Protein AF-A0A970EYP2-F1 (afdb_monomer)

Secondary structure (DSSP, 8-state):
-HHHHHHHHHHH--HHHHHHHHHHTT----HHHHHHHHHHHHHHHHHHHHS--HHHHHHHHHHS-HHHHHHHHHHHHHHHHHHHHT-

Mean predicted aligned error: 3.69 Å

Radius of gyration: 12.87 Å; Cα contacts (8 Å, |Δi|>4): 42; c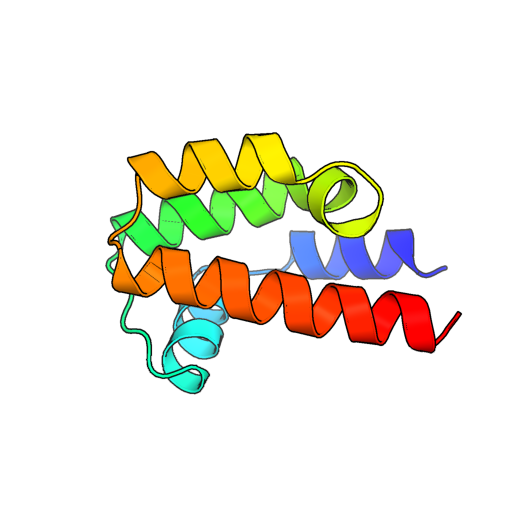hains: 1; bounding box: 29×26×33 Å

Solvent-accessible surface area (backbone atoms only — not comparable to full-atom values): 5115 Å² total; per-residue (Å²): 116,66,68,61,54,51,50,54,50,51,70,69,58,53,71,65,56,53,50,54,52,36,46,78,71,76,38,88,71,51,75,68,51,44,51,57,52,50,52,47,46,69,75,40,44,67,39,58,75,78,51,79,39,62,68,58,53,56,55,44,54,78,73,39,56,68,71,60,37,53,49,51,53,54,50,50,51,57,50,50,53,52,54,64,75,74,111

Sequence (87 aa):
MNEFLIKEYINNLSYEDVISFASNQGITLTNEETEIIYDNIKNNWRTIL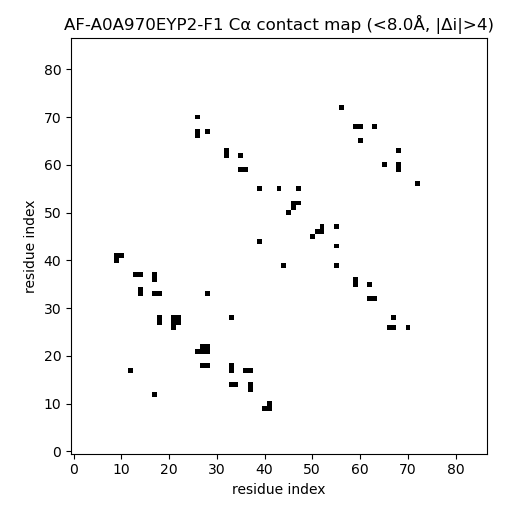YGNARGILDDLKSKLKPATYNKIEELYVSFKDKFNNHL

Foldseek 3Di:
DPVVVLLVCLVPDDLVNQQVVCVVLVDHDDPQLSVLVNVCCNPPVCCLQPHPCPVVLVVSCVRDDPVSSVSVVVVSVVVNVVVVVVD

Structure (mmCIF, N/CA/C/O backbone):
data_AF-A0A970EYP2-F1
#
_entry.id   AF-A0A970EYP2-F1
#
loop_
_atom_site.group_PDB
_atom_site.id
_atom_site.type_symbol
_atom_site.label_atom_id
_atom_site.label_alt_id
_atom_site.label_comp_id
_atom_site.label_asym_id
_atom_site.label_entity_id
_atom_site.label_seq_id
_atom_site.pdbx_PDB_ins_code
_atom_site.Cartn_x
_atom_site.Cartn_y
_atom_site.Cartn_z
_atom_site.occupancy
_atom_site.B_iso_or_equiv
_atom_site.auth_seq_id
_atom_site.auth_comp_id
_atom_site.auth_asym_id
_atom_site.auth_atom_id
_atom_site.pdbx_PDB_model_num
ATOM 1 N N . MET A 1 1 ? 15.377 8.477 -16.236 1.00 55.47 1 MET A N 1
ATOM 2 C CA . MET A 1 1 ? 14.272 9.460 -16.184 1.00 55.47 1 MET A CA 1
ATOM 3 C C . MET A 1 1 ? 13.127 8.971 -15.292 1.00 55.47 1 MET A C 1
ATOM 5 O O . MET A 1 1 ?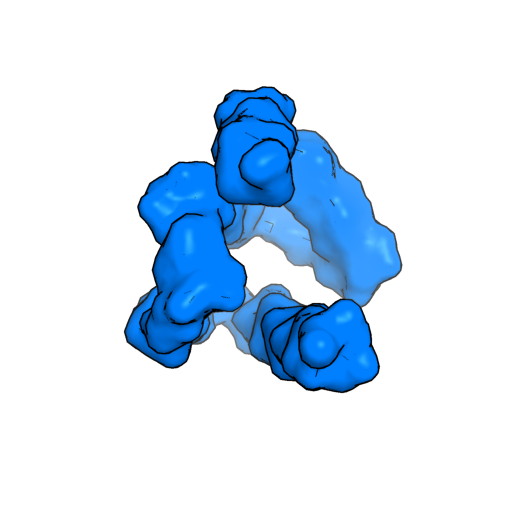 12.783 9.675 -14.356 1.00 55.47 1 MET A O 1
ATOM 9 N N . ASN A 1 2 ? 12.598 7.758 -15.510 1.00 75.25 2 ASN A N 1
ATOM 10 C CA . ASN A 1 2 ? 11.400 7.261 -14.810 1.00 75.25 2 ASN A CA 1
ATOM 11 C C . ASN A 1 2 ? 11.557 7.076 -13.290 1.00 75.25 2 ASN A C 1
ATOM 13 O O . ASN A 1 2 ? 10.676 7.483 -12.545 1.00 75.25 2 ASN A O 1
ATOM 17 N N . GLU A 1 3 ? 12.671 6.520 -12.807 1.00 86.69 3 GLU A N 1
ATOM 18 C CA . GLU A 1 3 ? 12.831 6.221 -11.371 1.00 86.69 3 GLU A CA 1
ATOM 19 C C . GLU A 1 3 ? 12.892 7.483 -10.493 1.00 86.69 3 GLU A C 1
ATOM 21 O O . GLU A 1 3 ? 12.322 7.498 -9.406 1.00 86.69 3 GLU A O 1
ATOM 26 N N . PHE A 1 4 ? 13.518 8.562 -10.979 1.00 90.81 4 PHE A N 1
ATOM 27 C CA . PHE A 1 4 ? 13.552 9.847 -10.273 1.00 90.81 4 PHE A CA 1
ATOM 28 C C . PHE A 1 4 ? 12.149 10.447 -10.137 1.00 90.81 4 PHE A C 1
ATOM 30 O O . PHE A 1 4 ? 11.755 10.826 -9.042 1.00 90.81 4 PHE A O 1
ATOM 37 N N . LEU A 1 5 ? 11.372 10.464 -11.226 1.00 92.12 5 LEU A N 1
ATOM 38 C CA . LEU A 1 5 ? 9.999 10.977 -11.212 1.00 92.12 5 LEU A CA 1
ATOM 39 C C . LEU A 1 5 ? 9.089 10.148 -10.297 1.00 92.12 5 LEU A C 1
ATOM 41 O O . LEU A 1 5 ? 8.304 10.715 -9.544 1.00 92.12 5 LEU A O 1
ATOM 45 N N . ILE A 1 6 ? 9.229 8.819 -10.318 1.00 91.38 6 ILE A N 1
ATOM 46 C CA . ILE A 1 6 ? 8.499 7.923 -9.410 1.00 91.38 6 ILE A CA 1
ATOM 47 C C . ILE A 1 6 ? 8.875 8.218 -7.956 1.00 91.38 6 ILE A C 1
ATOM 49 O O . ILE A 1 6 ? 7.992 8.352 -7.114 1.00 91.38 6 ILE A O 1
ATOM 53 N N . LYS A 1 7 ? 10.170 8.361 -7.656 1.00 93.56 7 LYS A N 1
ATOM 54 C CA . LYS A 1 7 ? 10.635 8.686 -6.306 1.00 93.56 7 LYS A CA 1
ATOM 55 C C . LYS A 1 7 ? 10.081 10.029 -5.829 1.00 93.56 7 LYS A C 1
ATOM 57 O O . LYS A 1 7 ? 9.593 10.101 -4.710 1.00 93.56 7 LYS A O 1
ATOM 62 N N . GLU A 1 8 ? 10.114 11.064 -6.665 1.00 95.25 8 GLU A N 1
ATOM 63 C CA . GLU A 1 8 ? 9.567 12.383 -6.323 1.00 95.25 8 GLU A CA 1
ATOM 64 C C . GLU A 1 8 ? 8.051 12.347 -6.113 1.00 95.25 8 GLU A C 1
ATOM 66 O O . GLU A 1 8 ? 7.543 12.956 -5.172 1.00 95.25 8 GLU A O 1
ATOM 71 N N . TYR A 1 9 ? 7.322 11.585 -6.929 1.00 94.25 9 TYR A N 1
ATOM 72 C CA . TYR A 1 9 ? 5.894 11.362 -6.715 1.00 94.25 9 TYR A CA 1
ATOM 73 C C . TYR A 1 9 ? 5.635 10.694 -5.360 1.00 94.25 9 TYR A C 1
ATOM 75 O O . TYR A 1 9 ? 4.814 11.160 -4.576 1.00 94.25 9 TYR A O 1
ATOM 83 N N . ILE A 1 10 ? 6.392 9.644 -5.038 1.00 94.88 10 ILE A N 1
ATOM 84 C CA . ILE A 1 10 ? 6.262 8.925 -3.769 1.00 94.88 10 ILE A CA 1
ATOM 85 C C . ILE A 1 10 ? 6.662 9.805 -2.592 1.00 94.88 10 ILE A C 1
ATOM 87 O O . ILE A 1 10 ? 6.000 9.765 -1.563 1.00 94.88 10 ILE A O 1
ATOM 91 N N . ASN A 1 11 ? 7.690 10.642 -2.722 1.00 94.81 11 ASN A N 1
ATOM 92 C CA . ASN A 1 11 ? 8.078 11.596 -1.685 1.00 94.81 11 ASN A CA 1
ATOM 93 C C . ASN A 1 11 ? 6.924 12.550 -1.347 1.00 94.81 11 ASN A C 1
ATOM 95 O O . ASN A 1 11 ? 6.680 12.790 -0.166 1.00 94.81 11 ASN A O 1
ATOM 99 N N . ASN A 1 12 ? 6.170 12.998 -2.353 1.00 96.44 12 ASN A N 1
ATOM 100 C CA . ASN A 1 12 ? 5.040 13.914 -2.189 1.00 96.44 12 ASN A CA 1
ATOM 101 C C . ASN A 1 12 ? 3.695 13.228 -1.898 1.00 96.44 12 ASN A C 1
ATOM 103 O O . ASN A 1 12 ? 2.734 13.919 -1.576 1.00 96.44 12 ASN A O 1
ATOM 107 N N . LEU A 1 13 ? 3.618 11.895 -1.984 1.00 96.75 13 LEU A N 1
ATOM 108 C CA . LEU A 1 13 ? 2.407 11.138 -1.664 1.00 96.75 13 LEU A CA 1
ATOM 109 C C . LEU A 1 13 ? 1.954 11.430 -0.227 1.00 96.75 13 LEU A C 1
ATOM 111 O O . LEU A 1 13 ? 2.781 11.396 0.692 1.00 96.75 13 LEU A O 1
ATOM 115 N N . SER A 1 14 ? 0.654 11.652 -0.047 1.00 97.38 14 SER A N 1
ATOM 116 C CA . SER A 1 14 ? -0.014 11.874 1.238 1.00 97.38 14 SER A CA 1
ATOM 117 C C . SER A 1 14 ? -0.950 10.715 1.614 1.00 97.38 14 SER A C 1
ATOM 119 O O . SER A 1 14 ? -1.273 9.855 0.791 1.00 97.38 14 SER A O 1
ATOM 121 N N . TYR A 1 15 ? -1.426 10.691 2.863 1.00 97.38 15 TYR A N 1
ATOM 122 C CA . TYR A 1 15 ? -2.463 9.741 3.288 1.00 97.38 15 TYR A CA 1
ATOM 123 C C . TYR A 1 15 ? -3.784 9.944 2.531 1.00 97.38 15 TYR A C 1
ATOM 125 O O . TYR A 1 15 ? -4.460 8.971 2.202 1.00 97.38 15 TYR A O 1
ATOM 133 N N . GLU A 1 16 ? -4.138 11.193 2.217 1.00 97.06 16 GLU A N 1
ATOM 134 C CA . GLU A 1 16 ? -5.361 11.527 1.478 1.00 97.06 16 GLU A CA 1
ATOM 135 C C . GLU A 1 16 ? -5.340 10.954 0.061 1.00 97.06 16 GLU A C 1
ATOM 137 O O . GLU A 1 16 ? -6.373 10.483 -0.415 1.00 97.06 16 GLU A O 1
A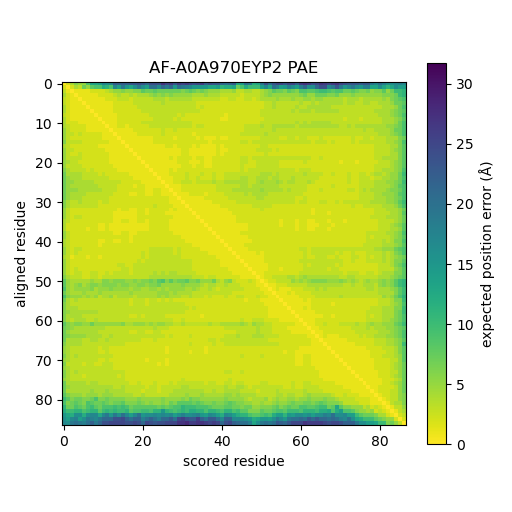TOM 142 N N . ASP A 1 17 ? -4.172 10.911 -0.586 1.00 97.31 17 ASP A N 1
ATOM 143 C CA . ASP A 1 17 ? -4.010 10.277 -1.898 1.00 97.31 17 ASP A CA 1
ATOM 144 C C . ASP A 1 17 ? -4.308 8.774 -1.826 1.00 97.31 17 ASP A C 1
ATOM 146 O O . ASP A 1 17 ? -5.024 8.236 -2.673 1.00 97.31 17 ASP A O 1
ATOM 150 N N . VAL A 1 18 ? -3.811 8.096 -0.783 1.00 96.62 18 VAL A N 1
ATOM 151 C CA . VAL A 1 18 ? -4.051 6.661 -0.553 1.00 96.62 18 VAL A CA 1
ATOM 152 C C . VAL A 1 18 ? -5.535 6.396 -0.298 1.00 96.62 18 VAL A C 1
ATOM 154 O O . VAL A 1 18 ? -6.120 5.509 -0.925 1.00 96.62 18 VAL A O 1
ATOM 157 N N . ILE A 1 19 ? -6.165 7.191 0.570 1.00 97.44 19 ILE A N 1
ATOM 158 C CA . ILE A 1 19 ? -7.595 7.077 0.890 1.00 97.44 19 ILE A CA 1
ATOM 159 C C . ILE A 1 19 ? -8.448 7.337 -0.355 1.00 97.44 19 ILE A C 1
ATOM 161 O O . ILE A 1 19 ? -9.353 6.559 -0.661 1.00 97.44 19 ILE A O 1
ATOM 165 N N . SER A 1 20 ? -8.149 8.406 -1.093 1.00 97.44 20 SER A N 1
ATOM 166 C CA . SER A 1 20 ? -8.894 8.797 -2.292 1.00 97.44 20 SER A CA 1
ATOM 167 C C . SER A 1 20 ? -8.782 7.735 -3.378 1.00 97.44 20 SER A C 1
ATOM 169 O O . SER A 1 20 ? -9.784 7.358 -3.989 1.00 97.44 20 SER A O 1
ATOM 171 N N . PHE A 1 21 ? -7.580 7.192 -3.587 1.00 96.56 21 PHE A N 1
ATOM 172 C CA . PHE A 1 21 ? -7.378 6.098 -4.525 1.00 96.56 21 PHE A CA 1
ATOM 173 C C . PHE A 1 21 ? -8.163 4.848 -4.115 1.00 96.56 21 PHE A C 1
ATOM 175 O O . PHE A 1 21 ? -8.881 4.291 -4.942 1.00 96.56 21 PHE A O 1
ATOM 182 N N . ALA A 1 22 ? -8.086 4.428 -2.849 1.00 96.00 22 ALA A N 1
ATOM 183 C CA . ALA A 1 22 ? -8.821 3.264 -2.357 1.00 96.00 22 ALA A CA 1
ATOM 184 C C . ALA A 1 22 ? -10.344 3.437 -2.486 1.00 96.00 22 ALA A C 1
ATOM 186 O O . ALA A 1 22 ? -11.029 2.522 -2.949 1.00 96.00 22 ALA A O 1
ATOM 187 N N . SER A 1 23 ? -10.857 4.630 -2.176 1.00 96.31 23 SER A N 1
ATOM 188 C CA . SER A 1 23 ? -12.274 4.976 -2.323 1.00 96.31 23 SER A CA 1
ATOM 189 C C . SER A 1 23 ? -12.745 4.842 -3.775 1.00 96.31 23 SER A C 1
ATOM 191 O O . SER A 1 23 ? -13.766 4.209 -4.043 1.00 96.31 23 SER A O 1
ATOM 193 N N . ASN A 1 24 ? -11.943 5.313 -4.738 1.00 96.56 24 ASN A N 1
ATOM 194 C CA . ASN A 1 24 ? -12.219 5.146 -6.171 1.00 9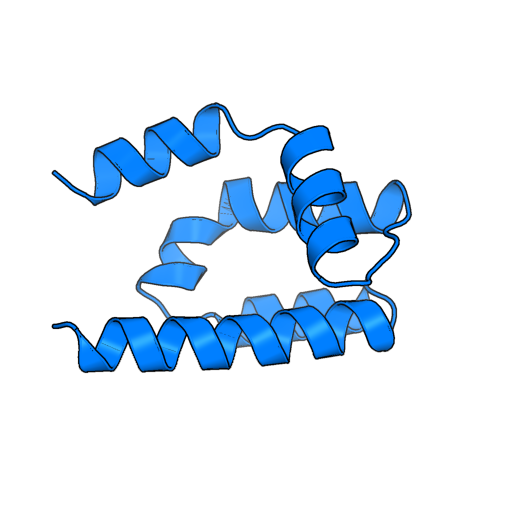6.56 24 ASN A CA 1
ATOM 195 C C . ASN A 1 24 ? -12.223 3.674 -6.624 1.00 96.56 24 ASN A C 1
ATOM 197 O O . ASN A 1 24 ? -12.810 3.347 -7.653 1.00 96.56 24 ASN A O 1
ATOM 201 N N . GLN A 1 25 ? -11.584 2.782 -5.863 1.00 94.50 25 GLN A N 1
ATOM 202 C CA . GLN A 1 25 ? -11.592 1.332 -6.080 1.00 94.50 25 GLN A CA 1
ATOM 203 C C . GLN A 1 25 ? -12.696 0.610 -5.286 1.00 94.50 25 GLN A C 1
ATOM 205 O O . GLN A 1 25 ? -12.756 -0.621 -5.303 1.00 94.50 25 GLN A O 1
ATOM 210 N N . GLY A 1 26 ? -13.567 1.354 -4.598 1.00 94.62 26 GLY A N 1
ATOM 211 C CA . GLY A 1 26 ? -14.663 0.816 -3.793 1.00 94.62 26 GLY A CA 1
ATOM 212 C C . GLY A 1 26 ? -14.238 0.277 -2.425 1.00 94.62 26 GLY A C 1
ATOM 213 O O . GLY A 1 26 ? -14.975 -0.512 -1.837 1.00 94.62 26 GLY A O 1
ATOM 214 N N . ILE A 1 27 ? -13.064 0.668 -1.916 1.00 96.50 27 ILE A N 1
ATOM 215 C CA . ILE A 1 27 ? -12.551 0.248 -0.607 1.00 96.50 27 ILE A CA 1
ATOM 216 C C . ILE A 1 27 ? -12.511 1.438 0.349 1.00 96.50 27 ILE A C 1
ATOM 218 O O . ILE A 1 27 ? -11.890 2.462 0.073 1.00 96.50 27 ILE A O 1
ATOM 222 N N . THR A 1 28 ? -13.125 1.276 1.518 1.00 95.75 28 THR A N 1
ATOM 223 C CA . THR A 1 28 ? -12.993 2.223 2.629 1.00 95.75 28 THR A CA 1
ATOM 224 C C . THR A 1 28 ? -11.922 1.726 3.592 1.00 95.75 28 THR A C 1
ATOM 226 O O . THR A 1 28 ? -12.108 0.707 4.259 1.00 95.75 28 THR A O 1
ATOM 229 N N . LEU A 1 29 ? -10.806 2.449 3.662 1.00 95.00 29 LEU A N 1
ATOM 230 C CA . LEU A 1 29 ? -9.701 2.148 4.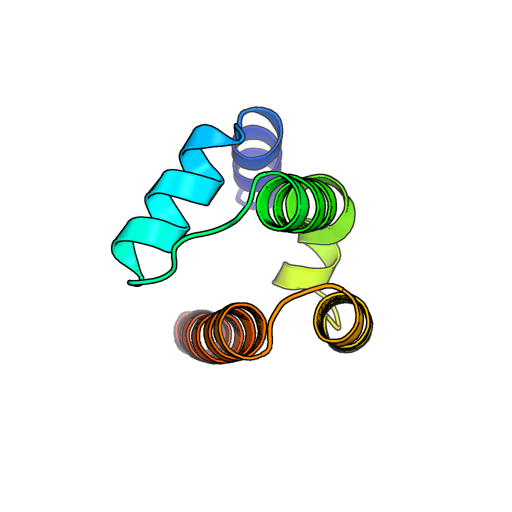570 1.00 95.00 29 LEU A CA 1
ATOM 231 C C . LEU A 1 29 ? -9.973 2.706 5.970 1.00 95.00 29 LEU A C 1
ATOM 233 O O . LEU A 1 29 ? -10.573 3.770 6.120 1.00 95.00 29 LEU A O 1
ATOM 237 N N . THR A 1 30 ? -9.496 2.011 7.002 1.00 96.06 30 THR A N 1
ATOM 238 C CA . THR A 1 30 ? -9.331 2.618 8.331 1.00 96.06 30 THR A CA 1
ATOM 239 C C . THR A 1 30 ? -8.056 3.455 8.374 1.00 96.06 30 THR A C 1
ATOM 241 O O . THR A 1 30 ? -7.191 3.334 7.505 1.00 96.06 30 THR A O 1
ATOM 244 N N . ASN A 1 31 ? -7.905 4.272 9.417 1.00 95.75 31 ASN A N 1
ATOM 245 C CA . ASN A 1 31 ? -6.668 5.024 9.646 1.00 95.75 31 ASN A CA 1
ATOM 246 C C . ASN A 1 31 ? -5.451 4.089 9.745 1.00 95.75 31 ASN A C 1
ATOM 248 O O . ASN A 1 31 ? -4.433 4.352 9.118 1.00 95.75 31 ASN A O 1
ATOM 252 N N . GLU A 1 32 ? -5.594 2.963 10.449 1.00 96.19 32 GLU A N 1
ATOM 253 C CA . GLU A 1 32 ? -4.539 1.953 10.596 1.00 96.19 32 GLU A CA 1
ATOM 254 C C . GLU A 1 32 ? -4.186 1.287 9.255 1.00 96.19 32 GLU A C 1
ATOM 256 O O . GLU A 1 32 ? -3.017 1.220 8.886 1.00 96.19 32 GLU A O 1
ATOM 261 N N . GLU A 1 33 ? -5.185 0.858 8.470 1.00 95.88 33 GLU A N 1
ATOM 262 C CA . GLU A 1 33 ? -4.941 0.283 7.137 1.00 95.88 33 GLU A CA 1
ATOM 263 C C . GLU A 1 33 ? -4.272 1.309 6.206 1.00 95.88 33 GLU A C 1
ATOM 265 O O . GLU A 1 33 ? -3.384 0.958 5.430 1.00 95.88 33 GLU A O 1
ATOM 270 N N . THR A 1 34 ? -4.664 2.581 6.310 1.00 97.19 34 THR A N 1
ATOM 271 C CA . THR A 1 34 ? -4.082 3.678 5.526 1.00 97.19 34 THR A CA 1
ATOM 272 C C . THR A 1 34 ? -2.609 3.881 5.862 1.00 97.19 34 THR A C 1
ATOM 274 O O . THR A 1 34 ? -1.795 3.969 4.945 1.00 97.19 34 THR A O 1
ATOM 277 N N . GLU A 1 35 ? -2.259 3.919 7.149 1.00 97.75 35 GLU A N 1
ATOM 278 C CA . GLU A 1 35 ? -0.878 4.077 7.615 1.00 97.75 35 GLU A CA 1
ATOM 279 C C . GLU A 1 35 ? 0.001 2.912 7.141 1.00 97.75 35 GLU A C 1
ATOM 281 O O . GLU A 1 35 ? 1.029 3.127 6.499 1.00 97.75 35 GLU A O 1
ATOM 286 N N . ILE A 1 36 ? -0.469 1.673 7.319 1.00 97.19 36 ILE A N 1
ATOM 287 C CA . ILE A 1 36 ? 0.245 0.464 6.883 1.00 97.19 36 ILE A CA 1
ATOM 288 C C . ILE A 1 36 ? 0.512 0.476 5.372 1.00 97.19 36 ILE A C 1
ATOM 290 O O . ILE A 1 36 ? 1.614 0.134 4.927 1.00 97.19 36 ILE A O 1
ATOM 294 N N . ILE A 1 37 ? -0.493 0.831 4.565 1.00 96.56 37 ILE A N 1
ATOM 295 C CA . ILE A 1 37 ? -0.368 0.873 3.103 1.00 96.56 37 ILE A CA 1
ATOM 296 C C . ILE A 1 37 ? 0.585 1.995 2.688 1.00 96.56 37 ILE A C 1
ATOM 298 O O . ILE A 1 37 ? 1.484 1.768 1.876 1.00 96.56 37 ILE A O 1
ATOM 302 N N . TYR A 1 38 ? 0.413 3.185 3.258 1.00 97.56 38 TYR A N 1
ATOM 303 C CA . TYR A 1 38 ? 1.248 4.347 2.981 1.00 97.56 38 TYR A CA 1
ATOM 304 C C . TYR A 1 38 ? 2.727 4.065 3.267 1.00 97.56 38 TYR A C 1
ATOM 306 O O . TYR A 1 38 ? 3.575 4.285 2.397 1.00 97.56 38 TYR A O 1
ATOM 314 N N . ASP A 1 39 ? 3.034 3.497 4.433 1.00 96.88 39 ASP A N 1
ATOM 315 C CA . ASP A 1 39 ? 4.401 3.162 4.827 1.00 96.88 39 ASP A CA 1
ATOM 316 C C . ASP A 1 39 ? 5.017 2.115 3.905 1.00 96.88 39 ASP A C 1
ATOM 318 O O . ASP A 1 39 ? 6.187 2.215 3.523 1.00 96.88 39 ASP A O 1
ATOM 322 N N . ASN A 1 40 ? 4.231 1.121 3.488 1.00 96.00 40 ASN A N 1
ATOM 323 C CA . ASN A 1 40 ? 4.696 0.129 2.528 1.00 96.00 40 ASN A CA 1
ATOM 324 C C . ASN A 1 40 ? 4.995 0.745 1.160 1.00 96.00 40 ASN A C 1
ATOM 326 O O . ASN A 1 40 ? 6.000 0.389 0.547 1.00 96.00 40 ASN A O 1
ATOM 330 N N . ILE A 1 41 ? 4.184 1.692 0.687 1.00 95.31 41 ILE A N 1
ATOM 331 C CA . ILE A 1 41 ? 4.467 2.405 -0.563 1.00 95.31 41 ILE A CA 1
ATOM 332 C C . ILE A 1 41 ? 5.758 3.217 -0.412 1.00 95.31 41 ILE A C 1
ATOM 334 O O . ILE A 1 41 ? 6.682 3.048 -1.205 1.00 95.31 41 ILE A O 1
ATOM 338 N N . LYS A 1 42 ? 5.873 4.046 0.631 1.00 95.62 42 LYS A N 1
ATOM 339 C CA . LYS A 1 42 ? 7.039 4.920 0.855 1.00 95.62 42 LYS A CA 1
ATOM 340 C C . LYS A 1 42 ? 8.347 4.142 0.953 1.00 95.62 42 LYS A C 1
ATOM 342 O O . LYS A 1 42 ? 9.341 4.544 0.348 1.00 95.62 42 LYS A O 1
ATOM 347 N N . ASN A 1 43 ? 8.343 3.024 1.673 1.00 96.12 43 ASN A N 1
ATOM 348 C CA . ASN A 1 43 ? 9.566 2.289 1.983 1.00 96.12 43 ASN A CA 1
ATOM 349 C C . ASN A 1 43 ? 9.897 1.201 0.954 1.00 96.12 43 ASN A C 1
ATOM 351 O O . ASN A 1 43 ? 11.072 0.924 0.718 1.00 96.12 43 ASN A O 1
ATOM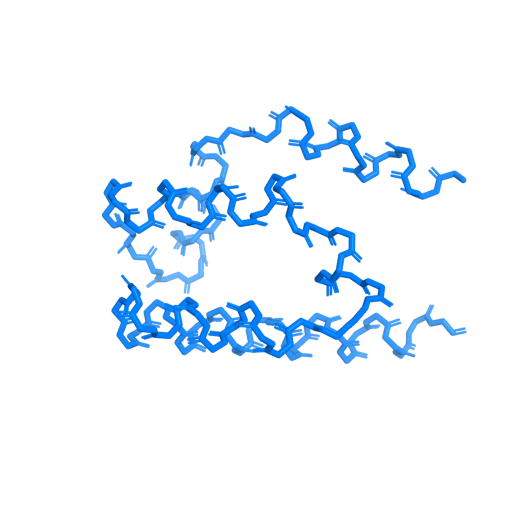 355 N N . ASN A 1 44 ? 8.889 0.608 0.305 1.00 95.50 44 ASN A N 1
ATOM 356 C CA . ASN A 1 44 ? 9.078 -0.596 -0.507 1.00 95.50 44 ASN A CA 1
ATOM 357 C C . ASN A 1 44 ? 8.769 -0.423 -2.003 1.00 95.50 44 ASN A C 1
ATOM 359 O O . ASN A 1 44 ? 8.894 -1.394 -2.754 1.00 95.50 44 ASN A O 1
ATOM 363 N N . TRP A 1 45 ? 8.418 0.778 -2.479 1.00 93.31 45 TRP A N 1
ATOM 364 C CA . TRP A 1 45 ? 8.022 1.014 -3.878 1.00 93.31 45 TRP A CA 1
ATOM 365 C C . TRP A 1 45 ? 8.976 0.446 -4.926 1.00 93.31 45 TRP A C 1
ATOM 367 O O . TRP A 1 45 ? 8.537 -0.083 -5.946 1.00 93.31 45 TRP A O 1
ATOM 377 N N . ARG A 1 46 ? 10.288 0.522 -4.683 1.00 92.50 46 ARG A N 1
ATOM 378 C CA . ARG A 1 46 ? 11.291 0.038 -5.633 1.00 92.50 46 ARG A CA 1
ATOM 379 C C . ARG A 1 46 ? 11.184 -1.474 -5.821 1.00 92.50 46 ARG A C 1
ATOM 381 O O . ARG A 1 46 ? 11.218 -1.958 -6.948 1.00 92.50 46 ARG A O 1
ATOM 388 N N . THR A 1 47 ? 10.999 -2.209 -4.726 1.00 92.81 47 THR A N 1
ATOM 389 C CA . THR A 1 47 ? 10.786 -3.663 -4.736 1.00 92.81 47 THR A CA 1
ATOM 390 C C . THR A 1 47 ? 9.421 -4.020 -5.314 1.00 92.81 47 THR A C 1
ATOM 392 O O . THR A 1 47 ? 9.313 -5.009 -6.034 1.00 92.81 47 THR A O 1
ATOM 395 N N . ILE A 1 48 ? 8.394 -3.208 -5.044 1.00 91.38 48 ILE A N 1
ATOM 396 C CA . ILE A 1 48 ? 7.044 -3.399 -5.588 1.00 91.38 48 ILE A CA 1
ATOM 397 C C . ILE A 1 48 ? 7.059 -3.318 -7.122 1.00 91.38 48 ILE A C 1
ATOM 399 O O . ILE A 1 48 ? 6.461 -4.173 -7.778 1.00 91.38 48 ILE A O 1
ATOM 403 N N . LEU A 1 49 ? 7.764 -2.328 -7.683 1.00 88.56 49 LEU A N 1
ATOM 404 C CA . LEU A 1 49 ? 7.808 -2.077 -9.127 1.00 88.56 49 LEU A CA 1
ATOM 405 C C . LEU A 1 49 ? 8.814 -2.957 -9.878 1.00 88.56 49 LE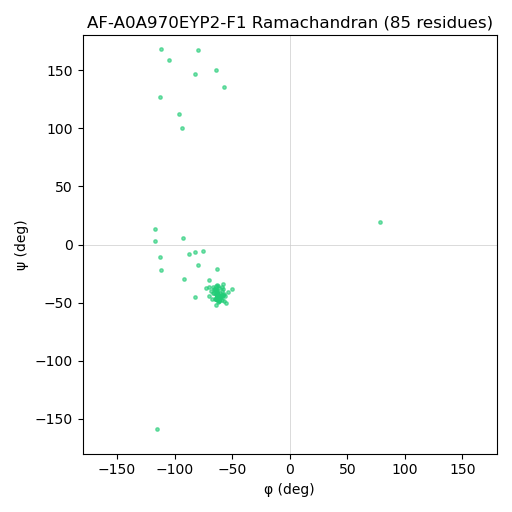U A C 1
ATOM 407 O O . LEU A 1 49 ? 8.481 -3.491 -10.931 1.00 88.56 49 LEU A O 1
ATOM 411 N N . TYR A 1 50 ? 10.036 -3.106 -9.362 1.00 88.38 50 TYR A N 1
ATOM 412 C CA . TYR A 1 50 ? 11.146 -3.723 -10.106 1.00 88.38 50 TYR A CA 1
ATOM 413 C C . TYR A 1 50 ? 11.606 -5.069 -9.538 1.00 88.38 50 TYR A C 1
ATOM 415 O O . TYR A 1 50 ? 12.416 -5.755 -10.158 1.00 88.38 50 TYR A O 1
ATOM 423 N N . GLY A 1 51 ? 11.141 -5.436 -8.344 1.00 88.06 51 GLY A N 1
ATOM 424 C CA . GLY A 1 51 ? 11.596 -6.616 -7.616 1.00 88.06 51 GLY A CA 1
ATOM 425 C C . GLY A 1 51 ? 10.511 -7.674 -7.418 1.00 88.06 51 GLY A C 1
ATOM 426 O O . GLY A 1 51 ? 9.500 -7.741 -8.122 1.00 88.06 51 GLY A O 1
ATOM 427 N N . ASN A 1 52 ? 10.738 -8.531 -6.421 1.00 88.88 52 ASN A N 1
ATOM 428 C CA . ASN A 1 52 ? 9.762 -9.520 -5.985 1.00 88.88 52 ASN A CA 1
ATOM 429 C C . ASN A 1 52 ? 8.924 -8.969 -4.822 1.00 88.88 52 ASN A C 1
ATOM 431 O O . ASN A 1 52 ? 9.348 -8.998 -3.668 1.00 88.88 52 ASN A O 1
ATOM 435 N N . ALA A 1 53 ? 7.711 -8.511 -5.127 1.00 92.44 53 ALA A N 1
ATOM 436 C CA . ALA A 1 53 ? 6.786 -7.966 -4.137 1.00 92.44 53 ALA A CA 1
ATOM 437 C C . ALA A 1 53 ? 6.099 -9.028 -3.255 1.00 92.44 53 ALA A C 1
ATOM 439 O O . ALA A 1 53 ? 5.370 -8.659 -2.338 1.00 92.44 53 ALA A O 1
ATOM 440 N N . ARG A 1 54 ? 6.294 -10.336 -3.504 1.00 91.69 54 ARG A N 1
ATOM 441 C CA . ARG A 1 54 ? 5.510 -11.396 -2.844 1.00 91.69 54 ARG A CA 1
ATOM 442 C C . ARG A 1 54 ? 5.622 -11.349 -1.320 1.00 91.69 54 ARG A C 1
ATOM 444 O O . ARG A 1 54 ? 4.598 -11.410 -0.653 1.00 91.69 54 ARG A O 1
ATOM 451 N N . GLY A 1 55 ? 6.832 -11.150 -0.794 1.00 92.62 55 GLY A N 1
ATOM 452 C CA . GLY A 1 55 ? 7.054 -11.042 0.652 1.00 92.62 55 GLY A CA 1
ATOM 453 C C . GLY A 1 55 ? 6.349 -9.839 1.288 1.00 92.62 55 GLY A C 1
ATOM 454 O O . GLY A 1 55 ? 5.830 -9.953 2.392 1.00 92.62 55 GLY A O 1
ATOM 455 N N . ILE A 1 56 ? 6.261 -8.715 0.570 1.00 93.88 56 ILE A N 1
ATOM 456 C CA . ILE A 1 56 ? 5.538 -7.517 1.028 1.00 93.88 56 ILE A CA 1
ATOM 457 C C . ILE A 1 56 ? 4.030 -7.783 1.026 1.00 93.88 56 ILE A C 1
ATOM 459 O O . ILE A 1 56 ? 3.341 -7.466 1.989 1.00 93.88 56 ILE A O 1
ATOM 463 N N . LEU A 1 57 ? 3.512 -8.404 -0.037 1.00 93.81 57 LEU A N 1
ATOM 464 C CA . LEU A 1 57 ? 2.095 -8.756 -0.122 1.00 93.81 57 LEU A CA 1
ATOM 465 C C . LEU A 1 57 ? 1.696 -9.758 0.973 1.00 93.81 57 LEU A C 1
ATOM 467 O O . LEU A 1 57 ? 0.640 -9.607 1.575 1.00 93.81 57 LEU A O 1
ATOM 471 N N . ASP A 1 58 ? 2.527 -10.756 1.267 1.00 93.75 58 ASP A N 1
ATOM 472 C CA . ASP A 1 58 ? 2.241 -11.710 2.344 1.00 93.75 58 ASP A CA 1
ATOM 473 C C . ASP A 1 58 ? 2.228 -11.049 3.730 1.00 93.75 58 ASP A C 1
ATOM 475 O O . ASP A 1 58 ? 1.354 -11.356 4.540 1.00 93.75 58 ASP A O 1
ATOM 479 N N . ASP A 1 59 ? 3.125 -10.093 3.987 1.00 93.81 59 ASP A N 1
ATOM 480 C CA . ASP A 1 59 ? 3.103 -9.301 5.222 1.00 93.81 59 ASP A CA 1
ATOM 481 C C . ASP A 1 59 ? 1.813 -8.469 5.335 1.00 93.81 59 ASP A C 1
ATOM 483 O O . ASP A 1 59 ? 1.119 -8.531 6.355 1.00 93.81 59 ASP A O 1
ATOM 487 N N . LEU A 1 60 ? 1.416 -7.780 4.258 1.00 94.69 60 LEU A N 1
ATOM 488 C CA . LEU A 1 60 ? 0.168 -7.010 4.201 1.00 94.69 60 LEU A CA 1
ATOM 489 C C . LEU A 1 60 ? -1.074 -7.877 4.446 1.00 94.69 60 LEU A C 1
ATOM 491 O O . LEU A 1 60 ? -2.003 -7.437 5.122 1.00 94.69 60 LEU A O 1
ATOM 495 N N . LYS A 1 61 ? -1.087 -9.123 3.961 1.00 94.44 61 LYS A N 1
ATOM 496 C CA . LYS A 1 61 ? -2.205 -10.059 4.165 1.00 94.44 61 LYS A CA 1
ATOM 497 C C . LYS A 1 61 ? -2.510 -10.307 5.640 1.00 94.44 61 LYS A C 1
ATOM 499 O O . LYS A 1 61 ? -3.664 -10.514 5.998 1.00 94.44 61 LYS A O 1
ATOM 504 N N . SER A 1 62 ? -1.480 -10.305 6.484 1.00 92.56 62 SER A N 1
ATOM 505 C CA . SER A 1 62 ? -1.622 -10.538 7.926 1.00 92.56 62 SER A CA 1
ATOM 506 C C . SER A 1 62 ? -2.102 -9.309 8.708 1.00 92.56 62 SER A C 1
ATOM 508 O O . SER A 1 62 ? -2.574 -9.456 9.833 1.00 92.56 62 SER A O 1
ATOM 510 N N . LYS A 1 63 ? -1.998 -8.112 8.115 1.00 93.62 63 LYS A N 1
ATOM 511 C CA . LYS A 1 63 ? -2.238 -6.819 8.779 1.00 93.62 63 LYS A CA 1
ATOM 512 C C . LYS A 1 63 ? -3.486 -6.095 8.279 1.00 93.62 63 LYS A C 1
ATOM 514 O O . LYS A 1 63 ? -4.010 -5.229 8.968 1.00 93.62 63 LYS A O 1
ATOM 519 N N . LEU A 1 64 ? -3.950 -6.426 7.077 1.00 94.94 64 LEU A N 1
ATOM 520 C CA . LEU A 1 64 ? -5.095 -5.786 6.439 1.00 94.94 64 LEU A CA 1
ATOM 521 C C . LEU A 1 64 ? -6.331 -6.677 6.487 1.00 94.94 64 LEU A C 1
ATOM 523 O O . LEU A 1 64 ? -6.250 -7.904 6.583 1.00 94.94 64 LEU A O 1
ATOM 527 N N . LYS A 1 65 ? -7.507 -6.062 6.343 1.00 95.50 65 LYS A N 1
ATOM 528 C CA . LYS A 1 65 ? -8.734 -6.839 6.177 1.00 95.50 65 LYS A CA 1
ATOM 529 C C . LYS A 1 65 ? -8.689 -7.634 4.871 1.00 95.50 65 LYS A C 1
ATOM 531 O O . LYS A 1 65 ? -8.152 -7.142 3.874 1.00 95.50 65 LYS A O 1
ATOM 536 N N . PRO A 1 66 ? -9.355 -8.803 4.815 1.00 95.06 66 PRO A N 1
ATOM 537 C CA . PRO A 1 66 ? -9.389 -9.623 3.607 1.00 95.06 66 PRO A CA 1
ATOM 538 C C . PRO A 1 66 ? -9.860 -8.861 2.363 1.00 95.06 66 PRO A C 1
ATOM 540 O O . PRO A 1 66 ? -9.268 -9.005 1.302 1.00 95.06 66 PRO A O 1
ATOM 543 N N . ALA A 1 67 ? -10.883 -8.008 2.488 1.00 94.75 67 ALA A N 1
ATOM 544 C CA . ALA A 1 67 ? -11.394 -7.215 1.368 1.00 94.75 67 ALA A CA 1
ATOM 545 C C . ALA A 1 67 ? -10.345 -6.231 0.818 1.00 94.75 67 ALA A C 1
ATOM 547 O O . ALA A 1 67 ? -10.127 -6.175 -0.391 1.00 94.75 67 ALA A O 1
ATOM 548 N N . THR A 1 68 ? -9.665 -5.505 1.708 1.00 95.81 68 THR A N 1
ATOM 549 C CA . THR A 1 68 ? -8.592 -4.565 1.364 1.00 95.81 68 THR A CA 1
ATOM 550 C C . THR A 1 68 ? -7.430 -5.293 0.692 1.00 95.81 68 THR A C 1
ATOM 552 O O . THR A 1 68 ? -6.984 -4.895 -0.383 1.00 95.81 68 THR A O 1
ATOM 555 N N . TYR A 1 69 ? -6.975 -6.399 1.289 1.00 96.88 69 TYR A N 1
ATOM 556 C CA . TYR A 1 69 ? -5.875 -7.198 0.755 1.00 96.88 69 TYR A CA 1
ATOM 557 C C . TYR A 1 69 ? -6.191 -7.773 -0.629 1.00 96.88 69 TYR A C 1
ATOM 559 O O . TYR A 1 69 ? -5.400 -7.609 -1.556 1.00 96.88 69 TYR A O 1
ATOM 567 N N . ASN A 1 70 ? -7.364 -8.392 -0.790 1.00 95.94 70 ASN A N 1
ATOM 568 C CA . ASN A 1 70 ? -7.779 -8.965 -2.068 1.00 95.94 70 ASN A CA 1
ATOM 569 C C . ASN A 1 70 ? -7.794 -7.896 -3.169 1.00 95.94 70 ASN A C 1
ATOM 571 O O . ASN A 1 70 ? -7.375 -8.166 -4.292 1.00 95.94 70 ASN A O 1
ATOM 575 N N . LYS A 1 71 ? -8.218 -6.665 -2.842 1.00 96.19 71 LYS A N 1
ATOM 576 C CA . LYS A 1 71 ? -8.206 -5.561 -3.805 1.00 96.19 71 LYS A CA 1
ATOM 577 C C . LYS A 1 71 ? -6.793 -5.120 -4.179 1.00 96.19 71 LYS A C 1
ATOM 579 O O . LYS A 1 71 ? -6.533 -4.848 -5.348 1.00 96.19 71 LYS A O 1
ATOM 584 N N . ILE A 1 72 ? -5.875 -5.069 -3.213 1.00 94.94 72 ILE A N 1
ATOM 585 C CA . ILE A 1 72 ? -4.459 -4.776 -3.473 1.00 94.94 72 ILE A CA 1
ATOM 586 C C . ILE A 1 72 ? -3.855 -5.833 -4.403 1.00 94.94 72 ILE A C 1
ATOM 588 O O . ILE A 1 72 ? -3.174 -5.473 -5.361 1.00 94.94 72 ILE A O 1
ATOM 592 N N . GLU A 1 73 ? -4.115 -7.117 -4.153 1.00 94.88 73 GLU A N 1
ATOM 593 C CA . GLU A 1 73 ? -3.604 -8.215 -4.980 1.00 94.88 73 GLU A CA 1
ATOM 594 C C . GLU A 1 73 ? -4.161 -8.157 -6.413 1.00 94.88 73 GLU A C 1
ATOM 596 O O . GLU A 1 73 ? -3.389 -8.211 -7.371 1.00 94.88 73 GLU A O 1
ATOM 601 N N . GLU A 1 74 ? -5.473 -7.946 -6.565 1.00 95.06 74 GLU A N 1
ATOM 602 C CA . GLU A 1 74 ? -6.143 -7.756 -7.861 1.00 95.06 74 GLU A CA 1
ATOM 603 C C . GLU A 1 74 ? -5.504 -6.612 -8.665 1.00 95.06 74 GLU A C 1
ATOM 605 O O . GLU A 1 74 ? -5.138 -6.778 -9.834 1.00 95.06 74 GLU A O 1
ATOM 610 N N . LEU A 1 75 ? -5.334 -5.446 -8.032 1.00 94.25 75 LEU A N 1
ATOM 611 C CA . LEU A 1 75 ? -4.745 -4.272 -8.670 1.00 94.25 75 LEU A CA 1
ATOM 612 C C . LEU A 1 75 ? -3.273 -4.495 -9.010 1.00 94.25 75 LEU A C 1
ATOM 614 O O . LEU A 1 75 ? -2.845 -4.132 -10.103 1.00 94.25 75 LEU A O 1
ATOM 618 N N . TYR A 1 76 ? -2.504 -5.114 -8.113 1.00 93.12 76 TYR A N 1
ATOM 619 C CA . TYR A 1 76 ? -1.091 -5.401 -8.344 1.00 93.12 76 TYR A CA 1
ATOM 620 C C . TYR A 1 76 ? -0.891 -6.277 -9.583 1.00 93.12 76 TYR A C 1
ATOM 622 O O . TYR A 1 76 ? -0.081 -5.932 -10.443 1.00 93.12 76 TYR A O 1
ATOM 630 N N . VAL A 1 77 ? -1.653 -7.368 -9.708 1.00 91.69 77 VAL A N 1
ATOM 631 C CA . VAL A 1 77 ? -1.596 -8.255 -10.880 1.00 91.69 77 VAL A CA 1
ATOM 632 C C . VAL A 1 77 ? -2.001 -7.495 -12.144 1.00 91.69 77 VAL A C 1
ATOM 634 O O . VAL A 1 77 ? -1.241 -7.463 -13.109 1.00 91.69 77 VAL A O 1
ATOM 637 N N . SER A 1 78 ? -3.132 -6.783 -12.105 1.00 91.31 78 SER A N 1
ATOM 638 C CA . SER A 1 78 ? -3.638 -5.989 -13.234 1.00 91.31 78 SER A CA 1
ATOM 639 C C . SER A 1 78 ? -2.633 -4.944 -13.736 1.00 91.31 78 SER A C 1
ATOM 641 O O . SER A 1 78 ? -2.422 -4.798 -14.943 1.00 91.31 78 SER A O 1
ATOM 643 N N . PHE A 1 79 ? -1.972 -4.216 -12.830 1.00 89.62 79 PHE A N 1
ATOM 644 C CA . PHE A 1 79 ? -0.954 -3.234 -13.203 1.00 89.62 79 PHE A CA 1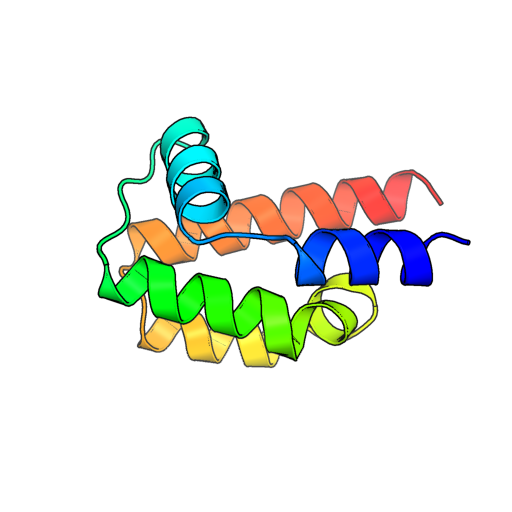
ATOM 645 C C . PHE A 1 79 ? 0.346 -3.881 -13.675 1.00 89.62 79 PHE A C 1
ATOM 647 O O . PHE A 1 79 ? 0.949 -3.375 -14.620 1.00 89.62 79 PHE A O 1
ATOM 654 N N . LYS A 1 80 ? 0.770 -4.994 -13.068 1.00 85.56 80 LYS A N 1
ATOM 655 C CA . LYS A 1 80 ? 1.985 -5.709 -13.473 1.00 85.56 80 LYS A CA 1
ATOM 656 C C . LYS A 1 80 ? 1.854 -6.300 -14.873 1.00 85.56 80 LYS A C 1
ATOM 658 O O . LYS A 1 80 ? 2.776 -6.164 -15.672 1.00 85.56 80 LYS A O 1
ATOM 663 N N . ASP A 1 81 ? 0.698 -6.868 -15.196 1.00 85.50 81 ASP A N 1
ATOM 664 C CA . ASP A 1 81 ? 0.416 -7.395 -16.531 1.00 85.50 81 ASP A CA 1
ATOM 665 C C . ASP A 1 81 ? 0.431 -6.280 -17.581 1.00 85.50 81 ASP A C 1
ATOM 667 O O . ASP A 1 81 ? 1.051 -6.420 -18.633 1.00 85.50 81 ASP A O 1
ATOM 671 N N . LYS A 1 82 ? -0.180 -5.126 -17.282 1.00 84.00 82 LYS A N 1
ATOM 672 C CA . LYS A 1 82 ? -0.113 -3.948 -18.162 1.00 84.00 82 LYS A CA 1
ATOM 673 C C . LYS A 1 82 ? 1.315 -3.440 -18.332 1.00 84.00 82 LYS A C 1
ATOM 675 O O . LYS A 1 82 ? 1.706 -3.111 -19.445 1.00 84.00 82 LYS A O 1
ATOM 680 N N . PHE A 1 83 ? 2.090 -3.382 -17.252 1.00 78.56 83 PHE A N 1
ATOM 681 C CA . PHE A 1 83 ? 3.475 -2.921 -17.293 1.00 78.56 83 PHE A CA 1
ATOM 682 C C . PHE A 1 83 ? 4.349 -3.836 -18.160 1.00 78.56 83 PHE A C 1
ATOM 684 O O . PHE A 1 83 ? 5.118 -3.345 -18.980 1.00 78.56 83 PHE A O 1
ATOM 691 N N . ASN A 1 84 ? 4.172 -5.154 -18.042 1.00 73.81 84 ASN A N 1
ATOM 692 C CA . ASN A 1 84 ? 4.892 -6.139 -18.850 1.00 73.81 84 ASN A CA 1
ATOM 693 C C . ASN A 1 84 ? 4.462 -6.142 -20.325 1.00 73.81 84 ASN A C 1
ATOM 695 O O . ASN A 1 84 ? 5.277 -6.445 -21.184 1.00 73.81 84 ASN A O 1
ATOM 699 N N . ASN A 1 85 ? 3.203 -5.809 -20.627 1.00 69.00 85 ASN A N 1
ATOM 700 C CA . ASN A 1 85 ? 2.685 -5.751 -22.000 1.00 69.00 85 ASN A CA 1
ATOM 701 C C . ASN A 1 85 ? 3.011 -4.433 -22.738 1.00 69.00 85 ASN A C 1
ATOM 703 O O . ASN A 1 85 ? 2.689 -4.306 -23.920 1.00 69.00 85 ASN A O 1
ATOM 707 N N . HIS A 1 86 ? 3.601 -3.442 -22.060 1.00 57.34 86 HIS A N 1
ATOM 708 C CA . HIS A 1 86 ? 3.937 -2.121 -22.617 1.00 57.34 86 HIS A CA 1
ATOM 709 C C . HIS A 1 86 ? 5.451 -1.817 -22.644 1.00 57.34 86 HIS A C 1
ATOM 711 O O . HIS A 1 86 ? 5.837 -0.670 -22.885 1.00 57.34 86 HIS A O 1
ATOM 717 N N . LEU A 1 87 ? 6.293 -2.832 -22.429 1.00 45.97 87 LEU A N 1
ATOM 718 C CA . LEU A 1 87 ? 7.754 -2.825 -22.587 1.00 45.97 87 LEU A CA 1
ATOM 719 C C . LEU A 1 87 ? 8.163 -3.838 -23.660 1.00 45.97 87 LEU A C 1
ATOM 721 O O . LEU A 1 87 ? 9.143 -3.540 -24.377 1.00 45.97 87 LEU A O 1
#

pLDDT: mean 91.8, std 9.02, range [45.97, 97.75]

Nearest PDB structures (foldseek):
  1wwp-assembly1_B  TM=2.812E-01  e=7.757E+00  Thermus thermophilus HB8